Protein AF-A0A954Z1D8-F1 (afdb_monomer)

Radius of gyration: 26.34 Å; Cα contacts (8 Å, |Δi|>4): 150; chains: 1; bounding box: 83×70×35 Å

Foldseek 3Di:
DDDDDDDDDDDDDDPPPPPPPPPDPQQDDDPDPPDFFEAEEEPQAVQLDDPPPPPRDPNRDHNCVVVVLVVCLSSLGPKYKYANYAQPDDQVVVQVSCCVRRNDPPPDTGDWDDDRRMIMD

Structure (mmCIF, N/CA/C/O backbone):
data_AF-A0A954Z1D8-F1
#
_entry.id   AF-A0A954Z1D8-F1
#
loop_
_atom_site.group_PDB
_atom_site.id
_atom_site.type_symbol
_atom_site.label_atom_id
_atom_site.label_alt_id
_atom_site.label_comp_id
_atom_site.label_asym_id
_atom_site.label_entity_id
_atom_site.label_seq_id
_atom_site.pdbx_PDB_ins_code
_atom_site.Cartn_x
_atom_site.Cartn_y
_atom_site.Cartn_z
_atom_site.occupancy
_atom_site.B_iso_or_equiv
_atom_site.auth_seq_id
_atom_site.auth_comp_id
_atom_site.auth_asym_id
_atom_site.auth_atom_id
_atom_site.pdbx_PDB_model_num
ATOM 1 N N . MET A 1 1 ? -69.836 58.306 8.889 1.00 47.28 1 MET A N 1
ATOM 2 C CA . MET A 1 1 ? -70.139 57.013 8.236 1.00 47.28 1 MET A CA 1
ATOM 3 C C . MET A 1 1 ? -68.871 56.565 7.511 1.00 47.28 1 MET A C 1
ATOM 5 O O . MET A 1 1 ? -68.593 57.056 6.429 1.00 47.28 1 MET A O 1
ATOM 9 N N . ILE A 1 2 ? -68.015 55.778 8.173 1.00 42.88 2 ILE A N 1
ATOM 10 C CA . ILE A 1 2 ? -66.650 55.454 7.711 1.00 42.88 2 ILE A CA 1
ATOM 11 C C . ILE A 1 2 ? -66.606 53.955 7.395 1.00 42.88 2 ILE A C 1
ATOM 13 O O . ILE A 1 2 ? -66.733 53.132 8.300 1.00 42.88 2 ILE A O 1
ATOM 17 N N . ARG A 1 3 ? -66.470 53.602 6.110 1.00 42.22 3 ARG A N 1
ATOM 18 C CA . ARG A 1 3 ? -66.234 52.225 5.645 1.00 42.22 3 ARG A CA 1
ATOM 19 C C . ARG A 1 3 ? -64.768 51.865 5.900 1.00 42.22 3 ARG A C 1
ATOM 21 O O . ARG A 1 3 ? -63.885 52.507 5.343 1.00 42.22 3 ARG A O 1
ATOM 28 N N . LYS A 1 4 ? -64.508 50.834 6.707 1.00 41.81 4 LYS A N 1
ATOM 29 C CA . LYS A 1 4 ? -63.193 50.179 6.782 1.00 41.81 4 LYS A CA 1
ATOM 30 C C . LYS A 1 4 ? -63.156 49.052 5.741 1.00 41.81 4 LYS A C 1
ATOM 32 O O . LYS A 1 4 ? -64.006 48.168 5.782 1.00 41.81 4 LYS A O 1
ATOM 37 N N . MET A 1 5 ? -62.211 49.112 4.803 1.00 44.25 5 MET A N 1
ATOM 38 C CA . MET A 1 5 ? -61.885 48.015 3.878 1.00 44.25 5 MET A CA 1
ATOM 39 C C . MET A 1 5 ? -60.893 47.055 4.556 1.00 44.25 5 MET A C 1
ATOM 41 O O . MET A 1 5 ? -60.015 47.538 5.274 1.00 44.25 5 MET A O 1
ATOM 45 N N . PRO A 1 6 ? -60.979 45.731 4.344 1.00 52.56 6 PRO A N 1
ATOM 46 C CA . PRO A 1 6 ? -59.940 44.817 4.797 1.00 52.56 6 PRO A CA 1
ATOM 47 C C . PRO A 1 6 ? -58.745 44.864 3.835 1.00 52.56 6 PRO A C 1
ATOM 49 O O . PRO A 1 6 ? -58.901 44.762 2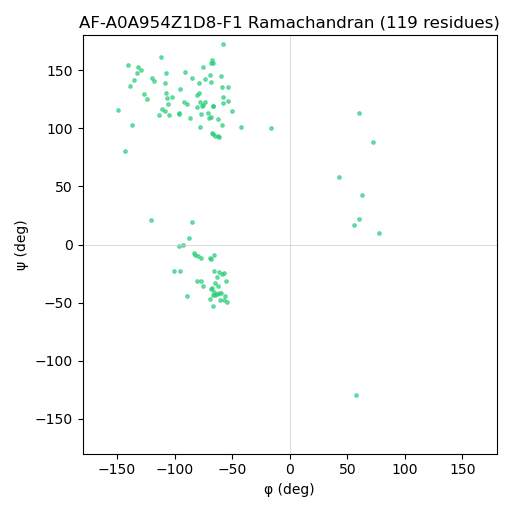.619 1.00 52.56 6 PRO A O 1
ATOM 52 N N . VAL A 1 7 ? -57.548 45.028 4.396 1.00 49.22 7 VAL A N 1
ATOM 53 C CA . VAL A 1 7 ? -56.275 44.871 3.685 1.00 49.22 7 VAL A CA 1
ATOM 54 C C . VAL A 1 7 ? -56.005 43.372 3.552 1.00 49.22 7 VAL A C 1
ATOM 56 O O . VAL A 1 7 ? -55.971 42.658 4.551 1.00 49.22 7 VAL A O 1
ATOM 59 N N . LEU A 1 8 ? -55.847 42.895 2.317 1.00 42.16 8 LEU A N 1
ATOM 60 C CA . LEU A 1 8 ? -55.426 41.529 2.014 1.00 42.16 8 LEU A CA 1
ATOM 61 C C . LEU A 1 8 ? -53.907 41.431 2.239 1.00 42.16 8 LEU A C 1
ATOM 63 O O . LEU A 1 8 ? -53.135 42.042 1.501 1.00 42.16 8 LEU A O 1
ATOM 67 N N . SER A 1 9 ? -53.469 40.681 3.250 1.00 47.72 9 SER A N 1
ATOM 68 C CA . SER A 1 9 ? -52.059 40.300 3.392 1.00 47.72 9 SER A CA 1
ATOM 69 C C . SER A 1 9 ? -51.759 39.121 2.470 1.00 47.72 9 SER A C 1
ATOM 71 O O . SER A 1 9 ? -52.313 38.040 2.646 1.00 47.72 9 SER A O 1
ATOM 73 N N . PHE A 1 10 ? -50.855 39.317 1.512 1.00 44.03 10 PHE A N 1
ATOM 74 C CA . PHE A 1 10 ? -50.216 38.224 0.784 1.00 44.03 10 PHE A CA 1
ATOM 75 C C . PHE A 1 10 ? -48.918 37.848 1.500 1.00 44.03 10 PHE A C 1
ATOM 77 O O . PHE A 1 10 ? -48.044 38.692 1.685 1.00 44.03 10 PHE A O 1
ATOM 84 N N . VAL A 1 11 ? -48.791 36.582 1.897 1.00 51.75 11 VAL A N 1
ATOM 85 C CA . VAL A 1 11 ? -47.515 35.990 2.314 1.00 51.75 11 VAL A CA 1
ATOM 86 C C . VAL A 1 11 ? -46.943 35.280 1.094 1.00 51.75 11 VAL A C 1
ATOM 88 O O . VAL A 1 11 ? -47.515 34.303 0.615 1.00 51.75 11 VAL A O 1
ATOM 91 N N . VAL A 1 12 ? -45.836 35.794 0.564 1.00 52.09 12 VAL A N 1
ATOM 92 C CA . VAL A 1 12 ? -45.064 35.127 -0.489 1.00 52.09 12 VAL A CA 1
ATOM 93 C C . VAL A 1 12 ? -44.077 34.191 0.202 1.00 52.09 12 VAL A C 1
ATOM 95 O O . VAL A 1 12 ? -43.123 34.651 0.824 1.00 52.09 12 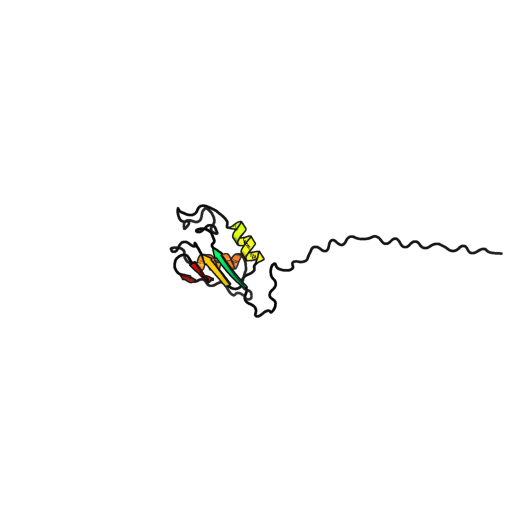VAL A O 1
ATOM 98 N N . PHE A 1 13 ? -44.303 32.881 0.110 1.00 46.72 13 PHE A N 1
ATOM 99 C CA . PHE A 1 13 ? -43.283 31.891 0.451 1.00 46.72 13 PHE A CA 1
ATOM 100 C C . PHE A 1 13 ? -42.298 31.809 -0.715 1.00 46.72 13 PHE A C 1
ATOM 102 O O . PHE A 1 13 ? -42.584 31.199 -1.744 1.00 46.72 13 PHE A O 1
ATOM 109 N N . ALA A 1 14 ? -41.139 32.448 -0.571 1.00 54.38 14 ALA A N 1
ATOM 110 C CA . ALA A 1 14 ? -40.003 32.145 -1.423 1.00 54.38 14 ALA A CA 1
ATOM 111 C C . ALA A 1 14 ? -39.493 30.749 -1.031 1.00 54.38 14 ALA A C 1
ATOM 113 O O . ALA A 1 14 ? -38.946 30.575 0.057 1.00 54.38 14 ALA A O 1
ATOM 114 N N . LEU A 1 15 ? -39.696 29.749 -1.896 1.00 47.25 15 LEU A N 1
ATOM 115 C CA . LEU A 1 15 ? -38.957 28.491 -1.805 1.00 47.25 15 LEU A CA 1
ATOM 116 C C . LEU A 1 15 ? -37.497 28.804 -2.145 1.00 47.25 15 LEU A C 1
ATOM 118 O O . LEU A 1 15 ? -37.115 28.855 -3.313 1.00 47.25 15 LEU A O 1
ATOM 122 N N . ALA A 1 16 ? -36.676 29.024 -1.123 1.00 57.31 16 ALA A N 1
ATOM 123 C CA . ALA A 1 16 ? -35.255 28.783 -1.267 1.00 57.31 16 ALA A CA 1
ATOM 124 C C . ALA A 1 16 ? -35.094 27.265 -1.399 1.00 57.31 16 ALA A C 1
ATOM 126 O O . ALA A 1 16 ? -35.331 26.524 -0.447 1.00 57.31 16 ALA A O 1
ATOM 127 N N . ALA A 1 17 ? -34.740 26.790 -2.591 1.00 54.22 17 ALA A N 1
ATOM 128 C CA . ALA A 1 17 ? -34.175 25.459 -2.721 1.00 54.22 17 ALA A CA 1
ATOM 129 C C . ALA A 1 17 ? -32.833 25.480 -1.978 1.00 54.22 17 ALA A C 1
ATOM 131 O O . ALA A 1 17 ? -31.814 25.894 -2.530 1.00 54.22 17 ALA A O 1
ATOM 132 N N . GLN A 1 18 ? -32.840 25.093 -0.703 1.00 52.19 18 GLN A N 1
ATOM 133 C CA . GLN A 1 18 ? -31.631 24.624 -0.047 1.00 52.19 18 GLN A CA 1
ATOM 134 C C . GLN A 1 18 ? -31.275 23.318 -0.743 1.00 52.19 18 GLN A C 1
ATOM 136 O O . GLN A 1 18 ? -31.825 22.259 -0.459 1.00 52.19 18 GLN A O 1
ATOM 141 N N . ALA A 1 19 ? -30.396 23.421 -1.738 1.00 51.44 19 ALA A N 1
ATOM 142 C CA . ALA A 1 19 ? -29.540 22.307 -2.070 1.00 51.44 19 ALA A CA 1
ATOM 143 C C . ALA A 1 19 ? -28.711 22.062 -0.809 1.00 51.44 19 ALA A C 1
ATOM 145 O O . ALA A 1 19 ? -27.704 22.735 -0.585 1.00 51.44 19 ALA A O 1
ATOM 146 N N . ASP A 1 20 ? -29.187 21.168 0.055 1.00 50.16 20 ASP A N 1
ATOM 147 C CA . ASP A 1 20 ? -28.332 20.571 1.060 1.00 50.16 20 ASP A CA 1
ATOM 148 C C . ASP A 1 20 ? -27.218 19.893 0.266 1.00 50.16 20 ASP A C 1
ATOM 150 O O . ASP A 1 20 ? -27.415 18.864 -0.383 1.00 50.16 20 ASP A O 1
ATOM 154 N N . ALA A 1 21 ? -26.048 20.536 0.232 1.00 55.66 21 ALA A N 1
ATOM 155 C CA . ALA A 1 21 ? -24.823 19.840 -0.086 1.00 55.66 21 ALA A CA 1
ATOM 156 C C . ALA A 1 21 ? -24.830 18.624 0.833 1.00 55.66 21 ALA A C 1
ATOM 158 O O . ALA A 1 21 ? -24.873 18.786 2.051 1.00 55.66 21 ALA A O 1
ATOM 159 N N . GLN A 1 22 ? -24.909 17.432 0.248 1.00 50.62 22 GLN A N 1
ATOM 160 C CA . GLN A 1 22 ? -24.983 16.189 0.991 1.00 50.62 22 GLN A CA 1
ATOM 161 C C . GLN A 1 22 ? -23.685 16.092 1.792 1.00 50.62 22 GLN A C 1
ATOM 163 O O . GLN A 1 22 ? -22.637 15.725 1.264 1.00 50.62 22 GLN A O 1
ATOM 168 N N . SER A 1 23 ? -23.726 16.571 3.035 1.00 51.88 23 SER A N 1
ATOM 169 C CA . SER A 1 23 ? -22.594 16.571 3.945 1.00 51.88 23 SER A CA 1
ATOM 170 C C . SER A 1 23 ? -22.167 15.122 4.087 1.00 51.88 23 SER A C 1
ATOM 172 O O . SER A 1 23 ? -23.005 14.282 4.412 1.00 51.88 23 SER A O 1
ATOM 174 N N . GLY A 1 24 ? -20.905 14.855 3.749 1.00 56.38 24 GLY A N 1
ATOM 175 C CA . GLY A 1 24 ? -20.352 13.528 3.517 1.00 56.38 24 GLY A CA 1
ATOM 176 C C . GLY A 1 24 ? -20.799 12.487 4.532 1.00 56.38 24 GLY A C 1
ATOM 177 O O . GLY A 1 24 ? -20.241 12.402 5.619 1.00 56.38 24 GLY A O 1
ATOM 178 N N . VAL A 1 25 ? -21.763 11.665 4.125 1.00 48.75 25 VAL A N 1
ATOM 179 C CA . VAL A 1 25 ? -21.925 10.322 4.672 1.00 48.75 25 VAL A CA 1
ATOM 180 C C . VAL A 1 25 ? -20.737 9.541 4.103 1.00 48.75 25 VAL A C 1
ATOM 182 O O . VAL A 1 25 ? -20.650 9.424 2.874 1.00 48.75 25 VAL A O 1
ATOM 185 N N . PRO A 1 26 ? -19.768 9.092 4.920 1.00 60.59 26 PRO A N 1
ATOM 186 C CA . PRO A 1 26 ? -18.668 8.275 4.432 1.00 60.59 26 PRO A CA 1
ATOM 187 C C . PRO A 1 26 ? -19.234 7.066 3.680 1.00 60.59 26 PRO A C 1
ATOM 189 O O . PRO A 1 26 ? -20.202 6.442 4.119 1.00 60.59 26 PRO A O 1
ATOM 192 N N . PHE A 1 27 ? -18.658 6.747 2.523 1.00 66.75 27 PHE A N 1
ATOM 193 C CA . PHE A 1 27 ? -19.020 5.548 1.777 1.00 66.75 27 PHE A CA 1
ATOM 194 C C . PHE A 1 27 ? -18.685 4.334 2.660 1.00 66.75 27 PHE A C 1
ATOM 196 O O . PHE A 1 27 ? -17.518 4.044 2.891 1.00 66.75 27 PHE A O 1
ATOM 203 N N . ILE A 1 28 ? -19.725 3.669 3.180 1.00 77.12 28 ILE A N 1
ATOM 204 C CA . ILE A 1 28 ? -19.664 2.594 4.189 1.00 77.12 28 ILE A CA 1
ATOM 205 C C . ILE A 1 28 ? -19.313 3.125 5.593 1.00 77.12 28 ILE A C 1
ATOM 207 O O . ILE A 1 28 ? -18.158 3.149 6.023 1.00 77.12 28 ILE A O 1
ATOM 211 N N . GLU A 1 29 ? -20.349 3.518 6.339 1.00 81.81 29 GLU A N 1
ATOM 212 C CA . GLU A 1 29 ? -20.234 3.832 7.765 1.00 81.81 29 GLU A CA 1
ATOM 213 C C . GLU A 1 29 ? -20.078 2.558 8.605 1.00 81.81 29 GLU A C 1
ATOM 215 O O . GLU A 1 29 ? -20.708 1.530 8.342 1.00 81.81 29 GLU A O 1
ATOM 220 N N . LYS A 1 30 ? -19.253 2.641 9.653 1.00 87.38 30 LYS A N 1
ATOM 221 C CA . LYS A 1 30 ? -19.189 1.606 10.690 1.00 87.38 30 LYS A CA 1
ATOM 222 C C . LYS A 1 30 ? -20.492 1.611 11.497 1.00 87.38 30 LYS A C 1
ATOM 224 O O . LYS A 1 30 ? -20.995 2.685 11.824 1.00 87.38 30 LYS A O 1
ATOM 229 N N . GLN A 1 31 ? -21.016 0.437 11.861 1.00 88.12 31 GLN A N 1
ATOM 230 C CA . GLN A 1 31 ? -22.213 0.358 12.710 1.00 88.12 31 GLN A CA 1
ATOM 231 C C . GLN A 1 31 ? -21.877 0.690 14.169 1.00 88.12 31 GLN A C 1
ATOM 233 O O . GLN A 1 31 ? -22.671 1.326 14.862 1.00 88.12 31 GLN A O 1
ATOM 238 N N . ALA A 1 32 ? -20.687 0.295 14.621 1.00 89.50 32 ALA A N 1
ATOM 239 C CA . ALA A 1 32 ? -20.119 0.634 15.915 1.00 89.50 32 ALA A CA 1
ATOM 240 C C . ALA A 1 32 ? -18.664 1.126 15.776 1.00 89.50 32 ALA A C 1
ATOM 242 O O . ALA A 1 32 ? -17.944 0.687 14.880 1.00 89.50 32 ALA A O 1
ATOM 243 N N . PRO A 1 33 ? -18.167 1.979 16.694 1.00 87.50 33 PRO A N 1
ATOM 244 C CA . PRO A 1 33 ? -16.769 2.427 16.674 1.00 87.50 33 PRO A CA 1
ATOM 245 C C . PRO A 1 33 ? -15.741 1.289 16.764 1.00 87.50 33 PRO A C 1
ATOM 247 O O . PRO A 1 33 ? -14.614 1.445 16.308 1.00 87.50 33 PRO A O 1
ATOM 250 N N . SER A 1 34 ? -16.132 0.156 17.351 1.00 91.38 34 SER A N 1
ATOM 251 C CA . SER A 1 34 ? -15.314 -1.053 17.477 1.00 91.38 34 SER A CA 1
ATOM 252 C C . SER A 1 34 ? -15.259 -1.907 16.210 1.00 91.38 34 SER A C 1
ATOM 254 O O . SER A 1 34 ? -14.501 -2.873 16.177 1.00 91.38 34 SER A O 1
ATOM 256 N N . ASP A 1 35 ? -16.080 -1.608 15.202 1.00 93.56 35 ASP A N 1
ATOM 257 C CA . ASP A 1 35 ? -16.071 -2.370 13.960 1.00 93.56 35 ASP A CA 1
ATOM 258 C C . ASP A 1 35 ? -14.773 -2.118 13.193 1.00 93.56 35 ASP A C 1
ATOM 260 O O . ASP A 1 35 ? -14.221 -1.012 13.187 1.00 93.56 35 ASP A O 1
ATOM 264 N N . VAL A 1 36 ? -14.307 -3.155 12.507 1.00 93.12 36 VAL A N 1
ATOM 265 C CA . VAL A 1 36 ? -13.094 -3.119 11.690 1.00 93.12 36 VAL A CA 1
ATOM 266 C C . VAL A 1 36 ? -13.491 -3.140 10.220 1.00 93.12 36 VAL A C 1
ATOM 268 O O . VAL A 1 36 ? -14.277 -3.986 9.790 1.00 93.12 36 VAL A O 1
ATOM 271 N N . ARG A 1 37 ? -12.928 -2.224 9.434 1.00 94.25 37 ARG A N 1
ATOM 272 C CA . ARG A 1 37 ? -12.998 -2.218 7.975 1.00 94.25 37 ARG A CA 1
ATOM 273 C C . ARG A 1 37 ? -11.743 -2.869 7.419 1.00 94.25 37 ARG A C 1
ATOM 275 O O . ARG A 1 37 ? -10.649 -2.327 7.547 1.00 94.25 37 ARG A O 1
ATOM 282 N N . LEU A 1 38 ? -11.934 -4.017 6.787 1.00 95.88 38 LEU A N 1
ATOM 283 C CA . LEU A 1 38 ? -10.893 -4.722 6.055 1.00 95.88 38 LEU A CA 1
ATOM 284 C C . LEU A 1 38 ? -11.089 -4.478 4.560 1.00 95.88 38 LEU A C 1
ATOM 286 O O . LEU A 1 38 ? -12.178 -4.711 4.030 1.00 95.88 38 LEU A O 1
ATOM 290 N N . LEU A 1 39 ? -10.036 -4.017 3.893 1.00 97.31 39 LEU A N 1
ATOM 291 C CA . LEU A 1 39 ? -9.963 -3.942 2.439 1.00 97.31 39 LEU A CA 1
ATOM 292 C C . LEU A 1 39 ? -9.044 -5.054 1.938 1.00 97.31 39 LEU A C 1
ATOM 294 O O . LEU A 1 39 ? -7.876 -5.079 2.297 1.00 97.31 39 LEU A O 1
ATOM 298 N N . ASP A 1 40 ? -9.565 -5.937 1.095 1.00 98.25 40 ASP A N 1
ATOM 299 C CA . ASP A 1 40 ? -8.788 -6.949 0.379 1.00 98.25 40 ASP A CA 1
ATOM 300 C C . ASP A 1 40 ? -8.786 -6.597 -1.111 1.00 98.25 40 ASP A C 1
ATOM 302 O O . ASP A 1 40 ? -9.857 -6.487 -1.719 1.00 98.25 40 ASP A O 1
ATOM 306 N N . PHE A 1 41 ? -7.615 -6.302 -1.677 1.00 98.31 41 PHE A N 1
ATOM 307 C CA . PHE A 1 41 ? -7.527 -5.667 -2.987 1.00 98.31 41 PHE A CA 1
ATOM 308 C C . PHE A 1 41 ? -6.271 -6.057 -3.770 1.00 98.31 41 PHE A C 1
ATOM 310 O O . PHE A 1 41 ? -5.151 -5.676 -3.432 1.00 98.31 41 PHE A O 1
ATOM 317 N N . ASN A 1 42 ? -6.476 -6.725 -4.902 1.00 98.06 42 ASN A N 1
ATOM 318 C CA . ASN A 1 42 ? -5.419 -6.956 -5.875 1.00 98.06 42 ASN A CA 1
ATOM 319 C C . ASN A 1 42 ? -5.162 -5.659 -6.644 1.00 98.06 42 ASN A C 1
ATOM 321 O O . ASN A 1 42 ? -6.065 -5.123 -7.298 1.00 98.06 42 ASN A O 1
ATOM 325 N N . VAL A 1 43 ? -3.933 -5.150 -6.560 1.00 97.00 43 VAL A N 1
ATOM 326 C CA . VAL A 1 43 ? -3.623 -3.830 -7.101 1.00 97.00 43 VAL A CA 1
ATOM 327 C C . VAL A 1 43 ? -3.337 -3.826 -8.591 1.00 97.00 43 VAL A C 1
ATOM 329 O O . VAL A 1 43 ? -3.246 -2.735 -9.142 1.00 97.00 43 VAL A O 1
ATOM 332 N N . ASN A 1 44 ? -3.238 -4.981 -9.254 1.00 96.44 44 ASN A N 1
ATOM 333 C CA . ASN A 1 44 ? -2.587 -5.143 -10.555 1.00 96.44 44 ASN A CA 1
ATOM 334 C C . ASN A 1 44 ? -1.101 -4.743 -10.476 1.00 96.44 44 ASN A C 1
ATOM 336 O O . ASN A 1 44 ? -0.799 -3.574 -10.241 1.00 96.44 44 ASN A O 1
ATOM 340 N N . TRP A 1 45 ? -0.210 -5.721 -10.639 1.00 96.56 45 TRP A N 1
ATOM 341 C CA . TRP A 1 45 ? 1.243 -5.693 -10.411 1.00 96.56 45 TRP A CA 1
ATOM 342 C C . TRP A 1 45 ? 1.885 -4.301 -10.290 1.00 96.56 45 TRP A C 1
ATOM 344 O O . TRP A 1 45 ? 2.153 -3.635 -11.291 1.00 96.56 45 TRP A O 1
ATOM 354 N N . ASP A 1 46 ? 2.146 -3.865 -9.049 1.00 96.00 46 ASP A N 1
ATOM 355 C CA . ASP A 1 46 ? 2.799 -2.588 -8.700 1.00 96.00 46 ASP A CA 1
ATOM 356 C C . ASP A 1 46 ? 2.129 -1.311 -9.276 1.00 96.00 46 ASP A C 1
ATOM 358 O O . ASP A 1 46 ? 2.711 -0.220 -9.274 1.00 96.00 46 ASP A O 1
ATOM 362 N N . SER A 1 47 ? 0.877 -1.378 -9.740 1.00 97.56 47 SER A N 1
ATOM 363 C CA . SER A 1 47 ? 0.243 -0.250 -10.441 1.00 97.56 47 SER A CA 1
ATOM 364 C C . SER A 1 47 ? -0.065 0.960 -9.549 1.00 97.56 47 SER A C 1
ATOM 366 O O . SER A 1 47 ? -0.348 2.047 -10.050 1.00 97.56 47 SER A O 1
ATOM 368 N N . ILE A 1 48 ? 0.030 0.818 -8.225 1.00 97.50 48 ILE A N 1
ATOM 369 C CA . ILE A 1 48 ? -0.199 1.901 -7.247 1.00 97.50 48 ILE A CA 1
ATOM 370 C C . ILE A 1 48 ? 1.019 2.813 -7.047 1.00 97.50 48 ILE A C 1
ATOM 372 O O . ILE A 1 48 ? 0.928 3.869 -6.406 1.00 97.50 48 ILE A O 1
ATOM 376 N N . PHE A 1 49 ? 2.162 2.432 -7.612 1.00 96.81 49 PHE A N 1
ATOM 377 C CA . PHE A 1 49 ? 3.383 3.226 -7.615 1.00 96.81 49 PHE A CA 1
ATOM 378 C C . PHE A 1 49 ? 3.449 4.116 -8.865 1.00 96.81 49 PHE A C 1
ATOM 380 O O . PHE A 1 49 ? 2.878 3.765 -9.905 1.00 96.81 49 PHE A O 1
ATOM 387 N N . PRO A 1 50 ? 4.075 5.304 -8.776 1.00 95.38 50 PRO A N 1
ATOM 388 C CA . PRO A 1 50 ? 4.190 6.208 -9.916 1.00 95.38 50 PRO A CA 1
ATOM 389 C C . PRO A 1 50 ? 5.098 5.611 -11.002 1.00 95.38 50 PRO A C 1
ATOM 391 O O . PRO A 1 50 ? 5.900 4.722 -10.733 1.00 95.38 50 PRO A O 1
ATOM 394 N N . ASP A 1 51 ? 4.971 6.084 -12.244 1.00 95.62 51 ASP A N 1
ATOM 395 C CA . ASP A 1 51 ? 5.705 5.516 -13.389 1.00 95.62 51 ASP A CA 1
ATOM 396 C C . ASP A 1 51 ? 7.227 5.658 -13.289 1.00 95.62 51 ASP A C 1
ATOM 398 O O . ASP A 1 51 ? 7.956 4.828 -13.828 1.00 95.62 51 ASP A O 1
ATOM 402 N N . ASP A 1 52 ? 7.703 6.681 -12.584 1.00 94.25 52 ASP A N 1
ATOM 403 C CA . ASP A 1 52 ? 9.118 6.960 -12.352 1.00 94.25 52 ASP A CA 1
ATOM 404 C C . ASP A 1 52 ? 9.698 6.241 -11.122 1.00 94.25 52 ASP A C 1
ATOM 406 O O . ASP A 1 52 ? 10.862 6.459 -10.781 1.00 94.25 52 ASP A O 1
ATOM 410 N N . ASP A 1 53 ? 8.927 5.363 -10.470 1.00 94.69 53 ASP A N 1
ATOM 411 C CA . ASP A 1 53 ? 9.425 4.555 -9.359 1.00 94.69 53 ASP A CA 1
ATOM 412 C C . ASP A 1 53 ? 10.495 3.555 -9.855 1.00 94.69 53 ASP A C 1
ATOM 414 O O . ASP A 1 53 ? 10.199 2.684 -10.682 1.00 94.69 53 ASP A O 1
ATOM 418 N N . PRO A 1 54 ? 11.743 3.632 -9.348 1.00 92.75 54 PRO A N 1
ATOM 419 C CA . PRO A 1 54 ? 12.838 2.775 -9.798 1.00 92.75 54 PRO A CA 1
ATOM 420 C C . PRO A 1 54 ? 12.674 1.297 -9.413 1.00 92.75 54 PRO A C 1
ATOM 422 O O . PRO A 1 54 ? 13.421 0.461 -9.919 1.00 92.75 54 PRO A O 1
ATOM 425 N N . GLN A 1 55 ? 11.741 0.964 -8.515 1.00 92.81 55 GLN A N 1
ATOM 426 C CA . GLN A 1 55 ? 11.423 -0.411 -8.113 1.00 92.81 55 GLN A CA 1
ATOM 427 C C . GLN A 1 55 ? 10.285 -1.025 -8.942 1.00 92.81 55 GLN A C 1
ATOM 429 O O . GLN A 1 55 ? 9.936 -2.187 -8.720 1.00 92.81 55 GLN A O 1
ATOM 434 N N . ASN A 1 56 ? 9.718 -0.284 -9.904 1.00 91.50 56 ASN A N 1
ATOM 435 C CA . ASN A 1 56 ? 8.723 -0.828 -10.822 1.00 91.50 56 ASN A CA 1
ATOM 436 C C . ASN A 1 56 ? 9.291 -2.023 -11.598 1.00 91.50 56 ASN A C 1
ATOM 438 O O . ASN A 1 56 ? 10.330 -1.940 -12.256 1.00 91.50 56 ASN A O 1
ATOM 442 N N . HIS A 1 57 ? 8.570 -3.140 -11.547 1.00 91.38 57 HIS A N 1
ATOM 443 C CA . HIS A 1 57 ? 8.924 -4.344 -12.289 1.00 91.38 57 HIS A CA 1
ATOM 444 C C . HIS A 1 57 ? 8.587 -4.204 -13.784 1.00 91.38 57 HIS A C 1
ATOM 446 O O . HIS A 1 57 ? 7.621 -3.541 -14.156 1.00 91.38 57 HIS A O 1
ATOM 452 N N . SER A 1 58 ? 9.305 -4.920 -14.655 1.00 91.19 58 SER A N 1
ATOM 453 C CA . SER A 1 58 ? 9.068 -4.925 -16.113 1.00 91.19 58 SER A CA 1
ATOM 454 C C . SER A 1 58 ? 7.730 -5.539 -16.551 1.00 91.19 58 SER A C 1
ATOM 456 O O . SER A 1 58 ? 7.377 -5.443 -17.722 1.00 91.19 58 SER A O 1
ATOM 458 N N . PHE A 1 59 ? 7.002 -6.173 -15.628 1.00 87.62 59 PHE A N 1
ATOM 459 C CA . PHE A 1 59 ? 5.670 -6.754 -15.853 1.00 87.62 59 PHE A CA 1
ATOM 460 C C . PHE A 1 59 ? 4.529 -5.818 -15.430 1.00 87.62 59 PHE A C 1
ATOM 462 O O . PHE A 1 59 ? 3.366 -6.183 -15.554 1.00 87.62 59 PHE A O 1
ATOM 469 N N . ARG A 1 60 ? 4.842 -4.627 -14.904 1.00 93.75 60 ARG A N 1
ATOM 470 C CA . ARG A 1 60 ? 3.841 -3.612 -14.573 1.00 93.75 60 ARG A CA 1
ATOM 471 C C . ARG A 1 60 ? 3.307 -2.982 -15.858 1.00 93.75 60 ARG A C 1
ATOM 473 O O . ARG A 1 60 ? 4.067 -2.369 -16.605 1.00 93.75 60 ARG A O 1
ATOM 480 N N . ASP A 1 61 ? 1.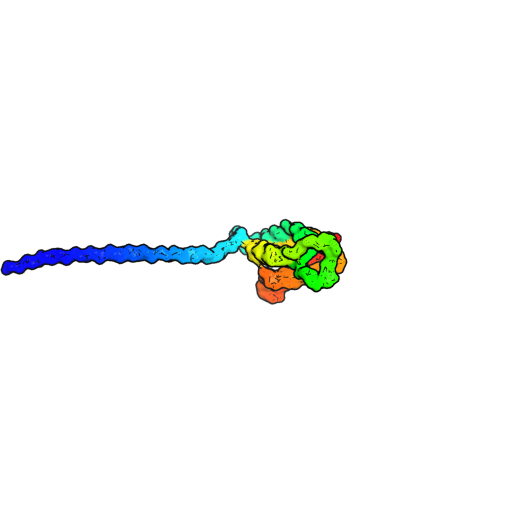994 -3.050 -16.050 1.00 91.50 61 ASP A N 1
ATOM 481 C CA . ASP A 1 61 ? 1.341 -2.564 -17.273 1.00 91.50 61 ASP A CA 1
ATOM 482 C C . ASP A 1 61 ? 0.691 -1.177 -17.132 1.00 91.50 61 ASP A C 1
ATOM 484 O O . ASP A 1 61 ? 0.465 -0.489 -18.130 1.00 91.50 61 ASP A O 1
ATOM 488 N N . TYR A 1 62 ? 0.359 -0.748 -15.908 1.00 93.75 62 TYR A N 1
ATOM 489 C CA . TYR A 1 62 ? -0.484 0.431 -15.682 1.00 93.75 62 TYR A CA 1
ATOM 490 C C . TYR A 1 62 ? -0.026 1.281 -14.498 1.00 93.75 62 TYR A C 1
ATOM 492 O O . TYR A 1 62 ? 0.533 0.774 -13.532 1.00 93.75 62 TYR A O 1
ATOM 500 N N . ASN A 1 63 ? -0.373 2.568 -14.544 1.00 96.75 63 ASN A N 1
ATOM 501 C CA . ASN A 1 63 ? -0.375 3.465 -13.393 1.00 96.75 63 ASN A CA 1
ATOM 502 C C . ASN A 1 63 ? -1.819 3.697 -12.948 1.00 96.75 63 ASN A C 1
ATOM 504 O O . ASN A 1 63 ? -2.594 4.326 -13.667 1.00 96.75 63 ASN A O 1
ATOM 508 N N . LYS A 1 64 ? -2.176 3.175 -11.777 1.00 97.50 64 LYS A N 1
ATOM 509 C CA . LYS A 1 64 ? -3.496 3.309 -11.146 1.00 97.50 64 LYS A CA 1
ATOM 510 C C . LYS A 1 64 ? -3.421 3.979 -9.778 1.00 97.50 64 LYS A C 1
ATOM 512 O O . LYS A 1 64 ? -4.315 3.819 -8.943 1.00 97.50 64 LYS A O 1
ATOM 517 N N . ARG A 1 65 ? -2.342 4.722 -9.513 1.00 97.25 65 ARG A N 1
ATOM 518 C CA . ARG A 1 65 ? -2.112 5.368 -8.216 1.00 97.25 65 ARG A CA 1
ATOM 519 C C . ARG A 1 65 ? -3.273 6.279 -7.819 1.00 97.25 65 ARG A C 1
ATOM 521 O O . ARG A 1 65 ? -3.718 6.234 -6.677 1.00 97.25 65 ARG A O 1
ATOM 528 N N . ALA A 1 66 ? -3.785 7.084 -8.749 1.00 97.31 66 ALA A N 1
ATOM 529 C CA . ALA A 1 66 ? -4.881 8.011 -8.470 1.00 97.31 66 ALA A CA 1
ATOM 530 C C . ALA A 1 66 ? -6.187 7.277 -8.118 1.00 97.31 66 ALA A C 1
ATOM 532 O O . ALA A 1 66 ? -6.906 7.671 -7.197 1.00 97.31 66 ALA A O 1
ATOM 533 N N . GLU A 1 67 ? -6.488 6.189 -8.822 1.00 97.69 67 GLU A N 1
ATOM 534 C CA . GLU A 1 67 ? -7.647 5.339 -8.579 1.00 97.69 67 GLU A CA 1
ATOM 535 C C . GLU A 1 67 ? -7.544 4.628 -7.234 1.00 97.69 67 GLU A C 1
ATOM 537 O O . GLU A 1 67 ? -8.523 4.611 -6.488 1.00 97.69 67 GLU A O 1
ATOM 542 N N . PHE A 1 68 ? -6.367 4.093 -6.907 1.00 97.81 68 PHE A N 1
ATOM 543 C CA . PHE A 1 68 ? -6.103 3.461 -5.619 1.00 97.81 68 PHE A CA 1
ATOM 544 C C . PHE A 1 68 ? -6.289 4.440 -4.461 1.00 97.81 68 PHE A C 1
ATOM 546 O O . PHE A 1 68 ? -7.034 4.134 -3.534 1.00 97.81 68 PHE A O 1
ATOM 553 N N . ILE A 1 69 ? -5.718 5.648 -4.557 1.00 97.38 69 ILE A N 1
ATOM 554 C CA . ILE A 1 69 ? -5.925 6.717 -3.566 1.00 97.38 69 ILE A CA 1
ATOM 555 C C . ILE A 1 69 ? -7.422 6.987 -3.394 1.00 97.38 69 ILE A C 1
ATOM 557 O O . ILE A 1 69 ? -7.927 6.971 -2.277 1.00 97.38 69 ILE A O 1
ATOM 561 N N . ARG A 1 70 ? -8.161 7.161 -4.498 1.00 96.19 70 ARG A N 1
ATOM 562 C CA . ARG A 1 70 ? -9.605 7.423 -4.442 1.00 96.19 70 ARG A CA 1
ATOM 563 C C . ARG A 1 70 ? -10.375 6.298 -3.745 1.00 96.19 70 ARG A C 1
ATOM 565 O O . ARG A 1 70 ? -11.280 6.592 -2.970 1.00 96.19 70 ARG A O 1
ATOM 572 N N . ILE A 1 71 ? -10.039 5.037 -4.023 1.00 95.44 71 ILE A N 1
ATOM 573 C CA . ILE A 1 71 ? -10.684 3.870 -3.403 1.00 95.44 71 ILE A CA 1
ATOM 574 C C . ILE A 1 71 ? -10.361 3.819 -1.908 1.00 95.44 71 ILE A C 1
ATOM 576 O O . ILE A 1 71 ? -11.280 3.780 -1.096 1.00 95.44 71 ILE A O 1
ATOM 580 N N . VAL A 1 72 ? -9.083 3.869 -1.532 1.00 96.12 72 VAL A N 1
ATOM 581 C CA . VAL A 1 72 ? -8.657 3.752 -0.129 1.00 96.12 72 VAL A CA 1
ATOM 582 C C . VAL A 1 72 ? -9.191 4.913 0.710 1.00 96.12 72 VAL A C 1
ATOM 584 O O . VAL A 1 72 ? -9.724 4.672 1.790 1.00 96.12 72 VAL A O 1
ATOM 587 N N . THR A 1 73 ? -9.153 6.152 0.205 1.00 94.44 73 THR A N 1
ATOM 588 C CA . THR A 1 73 ? -9.755 7.306 0.893 1.00 94.44 73 THR A CA 1
ATOM 589 C C . THR A 1 73 ? -11.263 7.133 1.079 1.00 94.44 73 THR A C 1
ATOM 591 O O . THR A 1 73 ? -11.780 7.451 2.147 1.00 94.44 73 THR A O 1
ATOM 594 N N . ALA A 1 74 ? -11.981 6.624 0.070 1.00 92.12 74 ALA A N 1
ATOM 595 C CA . ALA A 1 74 ? -13.427 6.424 0.170 1.00 92.12 74 ALA A CA 1
ATOM 596 C C . ALA A 1 74 ? -13.798 5.313 1.163 1.00 92.12 74 ALA A C 1
ATOM 598 O O . ALA A 1 74 ? -14.777 5.453 1.889 1.00 92.12 74 ALA A O 1
ATOM 599 N N . MET A 1 75 ? -13.015 4.233 1.198 1.00 92.56 75 MET A N 1
ATOM 600 C CA . MET A 1 75 ? -13.243 3.090 2.085 1.00 92.56 75 MET A CA 1
ATOM 601 C C . MET A 1 75 ? -12.802 3.367 3.529 1.00 92.56 75 MET A C 1
ATOM 603 O O . MET A 1 75 ? -13.396 2.823 4.460 1.00 92.56 75 MET A O 1
ATOM 607 N N . ALA A 1 76 ? -11.763 4.192 3.707 1.00 93.06 76 ALA A N 1
ATOM 608 C CA . ALA A 1 76 ? -11.092 4.476 4.977 1.00 93.06 76 ALA A CA 1
ATOM 609 C C . ALA A 1 76 ? -10.866 3.205 5.833 1.00 93.06 76 ALA A C 1
ATOM 611 O O . ALA A 1 76 ? -11.399 3.108 6.944 1.00 93.06 76 ALA A O 1
ATOM 612 N N . PRO A 1 77 ? -10.149 2.196 5.299 1.00 94.88 77 PRO A N 1
ATOM 613 C CA . PRO A 1 77 ? -9.960 0.916 5.974 1.00 94.88 77 PRO A CA 1
ATOM 614 C C . PRO A 1 77 ? -9.124 1.057 7.250 1.00 94.88 77 PRO A C 1
ATOM 616 O O . PRO A 1 77 ? -8.322 1.977 7.376 1.00 94.88 77 PRO A O 1
ATOM 619 N N . ASP A 1 78 ? -9.301 0.110 8.170 1.00 94.56 78 ASP A N 1
ATOM 620 C CA . ASP A 1 78 ? -8.436 -0.063 9.344 1.00 94.56 78 ASP A CA 1
ATOM 621 C C . ASP A 1 78 ? -7.343 -1.116 9.090 1.00 94.56 78 ASP A C 1
ATOM 623 O O . ASP A 1 78 ? -6.330 -1.123 9.776 1.00 94.56 78 ASP A O 1
ATOM 627 N N . ILE A 1 79 ? -7.575 -2.022 8.130 1.00 96.81 79 ILE A N 1
ATOM 628 C CA . ILE A 1 79 ? -6.639 -3.060 7.681 1.00 96.81 79 ILE A CA 1
ATOM 629 C C . ILE A 1 79 ? -6.720 -3.151 6.156 1.00 96.81 79 ILE A C 1
ATOM 631 O O . ILE A 1 79 ? -7.822 -3.175 5.592 1.00 96.81 79 ILE A O 1
ATOM 635 N N . VAL A 1 80 ? -5.573 -3.251 5.491 1.00 98.12 80 VAL A N 1
ATOM 636 C CA . VAL A 1 80 ? -5.459 -3.431 4.044 1.00 98.12 80 VAL A CA 1
ATOM 637 C C . VAL A 1 80 ? -4.644 -4.684 3.729 1.00 98.12 80 VAL A C 1
ATOM 639 O O . VAL A 1 80 ? -3.497 -4.818 4.138 1.00 98.12 80 VAL A O 1
ATOM 642 N N . CYS A 1 81 ? -5.219 -5.580 2.937 1.00 98.50 81 CYS A N 1
ATOM 643 C CA . CYS A 1 81 ? -4.552 -6.725 2.335 1.00 98.50 81 CYS A CA 1
ATOM 644 C C . CYS A 1 81 ? -4.404 -6.459 0.833 1.00 98.50 81 CYS A C 1
ATOM 646 O O . CYS A 1 81 ? -5.402 -6.345 0.123 1.00 98.50 81 CYS A O 1
ATOM 648 N N . LEU A 1 82 ? -3.171 -6.329 0.350 1.00 98.56 82 LEU A N 1
ATOM 649 C CA . LEU A 1 82 ? -2.859 -6.097 -1.058 1.00 98.56 82 LEU A CA 1
ATOM 650 C C . LEU A 1 82 ? -2.237 -7.340 -1.685 1.00 98.56 82 LEU A C 1
ATOM 652 O O . LEU A 1 82 ? -1.369 -7.954 -1.069 1.00 98.56 82 LEU A O 1
ATOM 656 N N . GLN A 1 83 ? -2.634 -7.659 -2.917 1.00 98.31 83 GLN A N 1
ATOM 657 C CA . GLN A 1 83 ? -1.960 -8.641 -3.778 1.00 98.31 83 GLN A CA 1
ATOM 658 C C . GLN A 1 83 ? -1.303 -7.962 -4.974 1.00 98.31 83 GLN A C 1
ATOM 660 O O . GLN A 1 83 ? -1.707 -6.862 -5.353 1.00 98.31 83 GLN A O 1
ATOM 665 N N . GLU A 1 84 ? -0.363 -8.668 -5.603 1.00 97.06 84 GLU A N 1
ATOM 666 C CA . GLU A 1 84 ? 0.427 -8.201 -6.746 1.00 97.06 84 GLU A CA 1
ATOM 667 C C . GLU A 1 84 ? 1.304 -6.989 -6.407 1.00 97.06 84 GLU A C 1
ATOM 669 O O . GLU A 1 84 ? 1.421 -6.024 -7.166 1.00 97.06 84 GLU A O 1
ATOM 674 N N . ILE A 1 85 ? 1.936 -7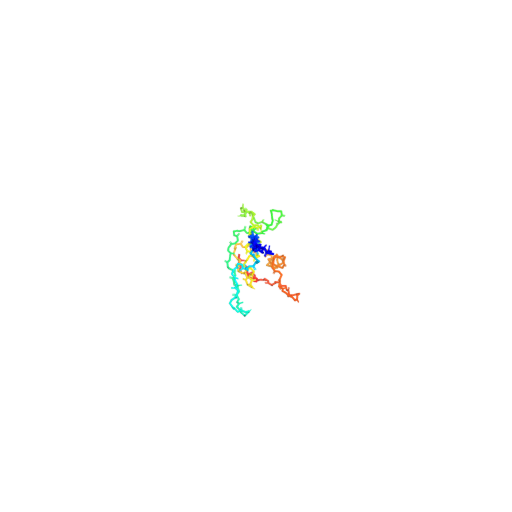.051 -5.238 1.00 96.75 85 ILE A N 1
ATOM 675 C CA . ILE A 1 85 ? 3.054 -6.177 -4.894 1.00 96.75 85 ILE A CA 1
ATOM 676 C C . ILE A 1 85 ? 4.345 -6.918 -5.222 1.00 96.75 85 ILE A C 1
ATOM 678 O O . ILE A 1 85 ? 4.494 -8.084 -4.872 1.00 96.75 85 ILE A O 1
ATOM 682 N N . ASN A 1 86 ? 5.285 -6.246 -5.881 1.00 94.69 86 ASN A N 1
ATOM 683 C CA . ASN A 1 86 ? 6.605 -6.802 -6.157 1.00 94.69 86 ASN A CA 1
ATOM 684 C C . ASN A 1 86 ? 7.267 -7.296 -4.853 1.00 94.69 86 ASN A C 1
ATOM 686 O O . ASN A 1 86 ? 7.435 -6.528 -3.906 1.00 94.69 86 ASN A O 1
ATOM 690 N N . ASP A 1 87 ? 7.660 -8.570 -4.807 1.00 92.94 87 ASP A N 1
ATOM 691 C CA . ASP A 1 87 ? 8.182 -9.249 -3.613 1.00 92.94 87 ASP A CA 1
ATOM 692 C C . ASP A 1 87 ? 9.529 -8.685 -3.128 1.00 92.94 87 ASP A C 1
ATOM 694 O O . ASP A 1 87 ? 9.867 -8.792 -1.947 1.00 92.94 87 ASP A O 1
ATOM 698 N N . ALA A 1 88 ? 10.278 -8.034 -4.021 1.00 92.81 88 ALA A N 1
ATOM 699 C CA . ALA A 1 88 ? 11.512 -7.325 -3.698 1.00 92.81 88 ALA A CA 1
ATOM 700 C C . ALA A 1 88 ? 11.283 -5.957 -3.025 1.00 92.81 88 ALA A C 1
ATOM 702 O O . ALA A 1 88 ? 12.242 -5.347 -2.537 1.00 92.81 88 ALA A O 1
ATOM 703 N N . ARG A 1 89 ? 10.047 -5.443 -3.019 1.00 94.06 89 ARG A N 1
ATOM 704 C CA . ARG A 1 89 ? 9.720 -4.130 -2.458 1.00 94.06 89 ARG A CA 1
ATOM 705 C C . ARG A 1 89 ? 9.630 -4.196 -0.935 1.00 94.06 89 ARG A C 1
ATOM 707 O O . ARG A 1 89 ? 9.046 -5.110 -0.363 1.00 94.06 89 ARG A O 1
ATOM 714 N N . ASP A 1 90 ? 10.159 -3.169 -0.273 1.00 95.94 90 ASP A N 1
ATOM 715 C CA . ASP A 1 90 ? 9.987 -2.995 1.172 1.00 95.94 90 ASP A CA 1
ATOM 716 C C . ASP A 1 90 ? 8.505 -2.709 1.502 1.00 95.94 90 ASP A C 1
ATOM 718 O O . ASP A 1 90 ? 7.982 -1.682 1.043 1.00 95.94 90 ASP A O 1
ATOM 722 N N . PRO A 1 91 ? 7.820 -3.552 2.307 1.00 96.88 91 PRO A N 1
ATOM 723 C CA . PRO A 1 91 ? 6.430 -3.317 2.695 1.00 96.88 91 PRO A CA 1
ATOM 724 C C . PRO A 1 91 ? 6.224 -1.970 3.397 1.00 96.88 91 PRO A C 1
ATOM 726 O O . PRO A 1 91 ? 5.133 -1.404 3.308 1.00 96.88 91 PRO A O 1
ATOM 729 N N . GLN A 1 92 ? 7.253 -1.390 4.026 1.00 97.44 92 GLN A N 1
ATOM 730 C CA . GLN A 1 92 ? 7.140 -0.078 4.663 1.00 97.44 92 GLN A CA 1
ATOM 731 C C . GLN A 1 92 ? 6.780 1.039 3.667 1.00 97.44 92 GLN A C 1
ATOM 733 O O . GLN A 1 92 ? 6.167 2.031 4.056 1.00 97.44 92 GLN A O 1
ATOM 738 N N . GLN A 1 93 ? 7.074 0.871 2.373 1.00 96.88 93 GLN A N 1
ATOM 739 C CA . GLN A 1 93 ? 6.644 1.819 1.340 1.00 96.88 93 GLN A CA 1
ATOM 740 C C 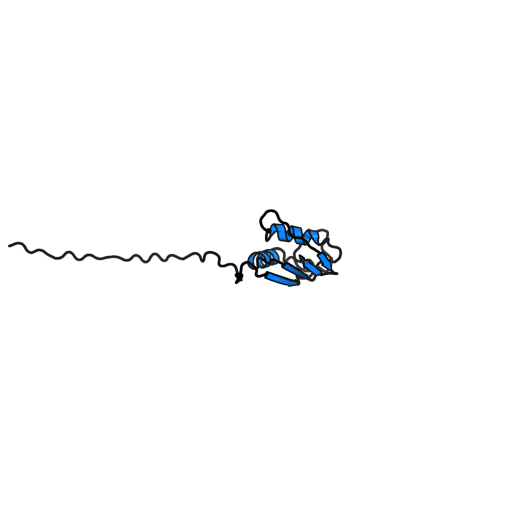. GLN A 1 93 ? 5.116 1.866 1.191 1.00 96.88 93 GLN A C 1
ATOM 742 O O . GLN A 1 93 ? 4.566 2.933 0.917 1.00 96.88 93 GLN A O 1
ATOM 747 N N . ILE A 1 94 ? 4.424 0.740 1.408 1.00 97.75 94 ILE A N 1
ATOM 748 C CA . ILE A 1 94 ? 2.955 0.684 1.440 1.00 97.75 94 ILE A CA 1
ATOM 749 C C . ILE A 1 94 ? 2.429 1.397 2.680 1.00 97.75 94 ILE A C 1
ATOM 751 O O . ILE A 1 94 ? 1.539 2.232 2.558 1.00 97.75 94 ILE A O 1
ATOM 755 N N . ALA A 1 95 ? 3.007 1.134 3.854 1.00 97.88 95 ALA A N 1
ATOM 756 C CA . ALA A 1 95 ? 2.631 1.839 5.078 1.00 97.88 95 ALA A CA 1
ATOM 757 C C . ALA A 1 95 ? 2.790 3.362 4.928 1.00 97.88 95 ALA A C 1
ATOM 759 O O . ALA A 1 95 ? 1.848 4.107 5.171 1.00 97.88 95 ALA A O 1
ATOM 760 N N . THR A 1 96 ? 3.926 3.830 4.401 1.00 97.12 96 THR A N 1
ATOM 761 C CA . THR A 1 96 ? 4.147 5.259 4.126 1.00 97.12 96 THR A CA 1
ATOM 762 C C . THR A 1 96 ? 3.166 5.826 3.100 1.00 97.12 96 THR A C 1
ATOM 764 O O . THR A 1 96 ? 2.760 6.983 3.213 1.00 97.12 96 THR A O 1
ATOM 767 N N . LEU A 1 97 ? 2.770 5.043 2.093 1.00 96.75 97 LEU A N 1
ATOM 768 C CA . LEU A 1 97 ? 1.721 5.446 1.160 1.00 96.75 97 LEU A CA 1
ATOM 769 C C . LEU A 1 97 ? 0.369 5.589 1.878 1.00 96.75 97 LEU A C 1
ATOM 771 O O . LEU A 1 97 ? -0.330 6.575 1.658 1.00 96.75 97 LEU A O 1
ATOM 775 N N . LEU A 1 98 ? 0.010 4.651 2.754 1.00 97.62 98 LEU A N 1
ATOM 776 C CA . LEU A 1 98 ? -1.241 4.691 3.514 1.00 97.62 98 LEU A CA 1
ATOM 777 C C . LEU A 1 98 ? -1.267 5.834 4.537 1.00 97.62 98 LEU A C 1
ATOM 779 O O . LEU A 1 98 ? -2.287 6.512 4.622 1.00 97.62 98 LEU A O 1
ATOM 783 N N . ASP A 1 99 ? -0.149 6.144 5.200 1.00 96.94 99 ASP A N 1
ATOM 784 C CA . ASP A 1 99 ? -0.015 7.322 6.075 1.00 96.94 99 ASP A CA 1
ATOM 785 C C . ASP A 1 99 ? -0.353 8.632 5.341 1.00 96.94 99 ASP A C 1
ATOM 787 O O . ASP A 1 99 ? -0.871 9.572 5.939 1.00 96.94 99 ASP A O 1
ATOM 791 N N . GLN A 1 100 ? -0.083 8.706 4.031 1.00 95.25 100 GLN A N 1
ATOM 792 C CA . GLN A 1 100 ? -0.410 9.872 3.200 1.00 95.25 100 GLN A CA 1
ATOM 793 C C . GLN A 1 100 ? -1.880 9.897 2.757 1.00 95.25 100 GLN A C 1
ATOM 795 O O 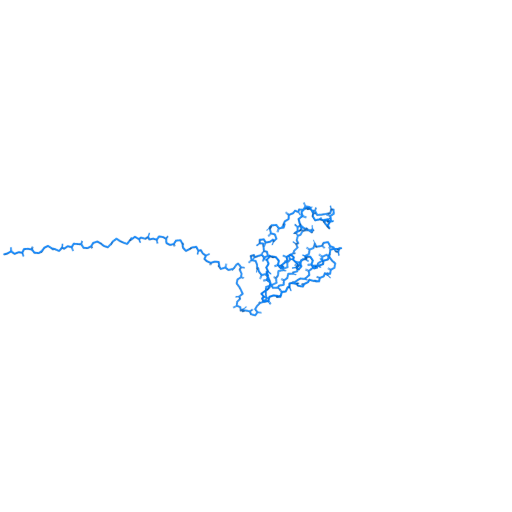. GLN A 1 100 ? -2.435 10.975 2.543 1.00 95.25 100 GLN A O 1
ATOM 800 N N . ILE A 1 101 ? -2.498 8.727 2.569 1.00 95.25 101 ILE A N 1
ATOM 801 C CA . ILE A 1 101 ? -3.851 8.589 2.007 1.00 95.25 101 ILE A CA 1
ATOM 802 C C . ILE A 1 101 ? -4.924 8.628 3.098 1.00 95.25 101 ILE A C 1
ATOM 804 O O . ILE A 1 101 ? -5.963 9.269 2.928 1.00 95.25 101 ILE A O 1
ATOM 808 N N . VAL A 1 102 ? -4.687 7.905 4.191 1.00 94.44 102 VAL A N 1
ATOM 809 C CA . VAL A 1 102 ? -5.604 7.710 5.316 1.00 94.44 102 VAL A CA 1
ATOM 810 C C . VAL A 1 102 ? -4.796 7.669 6.625 1.00 94.44 102 VAL A C 1
ATOM 812 O O . VAL A 1 102 ? -4.485 6.598 7.142 1.00 94.44 102 VAL A O 1
ATOM 815 N N . PRO A 1 103 ? -4.414 8.836 7.174 1.00 91.06 103 PRO A N 1
ATOM 816 C CA . PRO A 1 103 ? -3.653 8.898 8.418 1.00 91.06 103 PRO A CA 1
ATOM 817 C C . PRO A 1 103 ? -4.403 8.233 9.579 1.00 91.06 103 PRO A C 1
ATOM 819 O O . PRO A 1 103 ? -5.595 8.489 9.781 1.00 91.06 103 PRO A O 1
ATOM 822 N N . ILE A 1 104 ? -3.695 7.428 10.371 1.00 85.88 104 ILE A N 1
ATOM 823 C CA . ILE A 1 104 ? -4.206 6.898 11.638 1.00 85.88 104 ILE A CA 1
ATOM 824 C C . ILE A 1 104 ? -4.039 8.021 12.676 1.00 85.88 104 ILE A C 1
ATOM 826 O O . ILE A 1 104 ? -2.995 8.666 12.742 1.00 85.88 104 ILE A O 1
ATOM 830 N N . GLY A 1 105 ? -5.099 8.356 13.415 1.00 81.88 105 GLY A N 1
ATOM 831 C CA . GLY A 1 105 ? -5.098 9.480 14.362 1.00 81.88 105 GLY A CA 1
ATOM 832 C C . GLY A 1 105 ? -4.022 9.380 15.456 1.00 81.88 105 GLY A C 1
ATOM 833 O O . GLY A 1 105 ? -3.338 8.373 15.598 1.00 81.88 105 GLY A O 1
ATOM 834 N N . ASP A 1 106 ? -3.883 10.442 16.252 1.00 83.38 106 ASP A N 1
ATOM 835 C CA . ASP A 1 106 ? -3.034 10.474 17.457 1.00 83.38 106 ASP A CA 1
ATOM 836 C C . ASP A 1 106 ? -1.529 10.213 17.239 1.00 83.38 106 ASP A C 1
ATOM 838 O O . ASP A 1 106 ? -0.799 9.893 18.175 1.00 83.38 106 ASP A O 1
ATOM 842 N N . GLY A 1 107 ? -1.035 10.433 16.016 1.00 84.69 107 GLY A N 1
ATOM 843 C CA . GLY A 1 107 ? 0.385 10.279 15.682 1.00 84.69 107 GLY A CA 1
ATOM 844 C C . GLY A 1 107 ? 0.827 8.827 15.494 1.00 84.69 107 GLY A C 1
ATOM 845 O O . GLY A 1 107 ? 2.027 8.572 15.391 1.00 84.69 107 GLY A O 1
ATOM 846 N N . GLU A 1 108 ? -0.124 7.893 15.440 1.00 92.50 108 GLU A N 1
ATOM 847 C CA . GLU A 1 108 ? 0.119 6.522 15.008 1.00 92.50 108 GLU A CA 1
ATOM 848 C C . GLU A 1 108 ? 0.447 6.476 13.508 1.00 92.50 108 GLU A C 1
ATOM 850 O O . GLU A 1 108 ? 0.080 7.363 12.735 1.00 92.50 108 GLU A O 1
ATOM 855 N N . VAL A 1 109 ? 1.152 5.423 13.097 1.00 95.88 109 VAL A N 1
ATOM 856 C CA . VAL A 1 109 ? 1.552 5.191 11.703 1.00 95.88 109 VAL A CA 1
ATOM 857 C C . VAL A 1 109 ? 1.170 3.786 11.273 1.00 95.88 109 VAL A C 1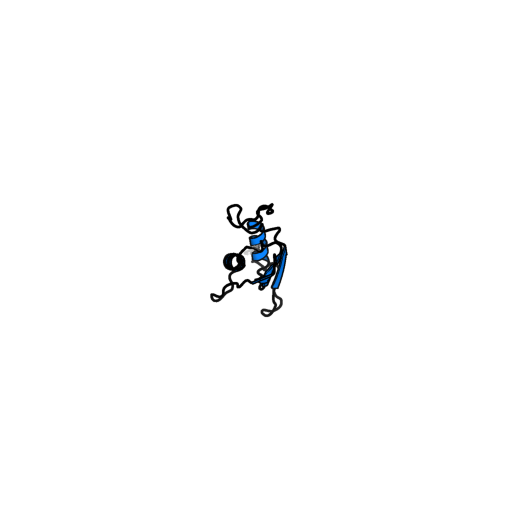
ATOM 859 O O . VAL A 1 109 ? 1.158 2.856 12.091 1.00 95.88 109 VAL A O 1
ATOM 862 N N . TRP A 1 110 ? 0.893 3.621 9.983 1.00 97.69 110 TRP A N 1
ATOM 863 C CA . TRP A 1 110 ? 0.673 2.310 9.392 1.00 97.69 110 TRP A CA 1
ATOM 864 C C . TRP A 1 110 ? 1.915 1.429 9.576 1.00 97.69 110 TRP A C 1
ATOM 866 O O . TRP A 1 110 ? 3.066 1.876 9.537 1.00 97.69 110 TRP A O 1
ATOM 876 N N . LYS A 1 111 ? 1.678 0.136 9.781 1.00 97.62 111 LYS A N 1
ATOM 877 C CA . LYS A 1 111 ? 2.716 -0.898 9.836 1.00 97.62 111 LYS A CA 1
ATOM 878 C C . LYS A 1 111 ? 2.415 -1.871 8.725 1.00 97.62 111 LYS A C 1
ATOM 880 O O . LYS A 1 111 ? 1.254 -2.140 8.493 1.00 97.62 111 LYS A O 1
ATOM 885 N N . ALA A 1 112 ? 3.429 -2.410 8.068 1.00 98.00 112 ALA A N 1
ATOM 886 C CA . ALA A 1 112 ? 3.208 -3.344 6.977 1.00 98.00 112 ALA A CA 1
ATOM 887 C C . ALA A 1 112 ? 4.094 -4.579 7.113 1.00 98.00 112 ALA A C 1
ATOM 889 O O . ALA A 1 112 ? 5.222 -4.518 7.608 1.00 98.00 112 ALA A O 1
ATOM 890 N N . HIS A 1 113 ? 3.574 -5.706 6.652 1.00 97.75 113 HIS A N 1
ATOM 891 C CA . HIS A 1 113 ? 4.280 -6.972 6.555 1.00 97.75 113 HIS A CA 1
ATOM 892 C C . HIS A 1 113 ? 3.996 -7.604 5.198 1.00 97.75 113 HIS A C 1
ATOM 894 O O . HIS A 1 113 ? 2.871 -7.533 4.709 1.00 97.75 113 HIS A O 1
ATOM 900 N N . ASN A 1 114 ? 4.998 -8.239 4.596 1.00 95.69 114 ASN A N 1
ATOM 901 C CA . ASN A 1 114 ? 4.843 -8.938 3.329 1.00 95.69 114 ASN A CA 1
ATOM 902 C C . ASN A 1 114 ? 4.873 -10.462 3.496 1.00 95.69 114 ASN A C 1
ATOM 904 O O . ASN A 1 114 ? 5.598 -11.010 4.325 1.00 95.69 114 ASN A O 1
ATOM 908 N N . GLY A 1 115 ? 4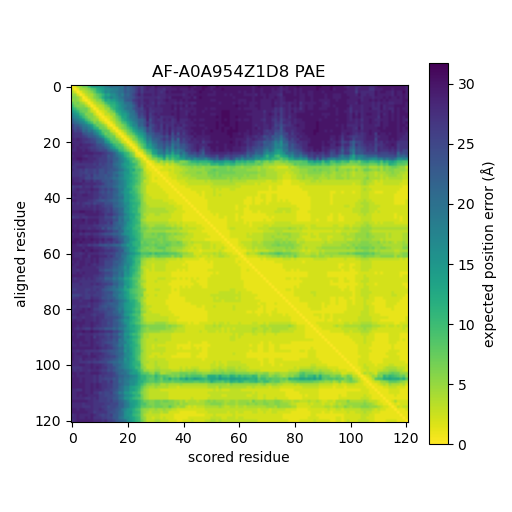.117 -11.145 2.642 1.00 93.25 115 GLY A N 1
ATOM 909 C CA . GLY A 1 115 ? 4.188 -12.584 2.423 1.00 93.25 115 GLY A CA 1
ATOM 910 C C . GLY A 1 115 ? 4.119 -12.875 0.927 1.00 93.25 115 GLY A C 1
ATOM 911 O O . GLY A 1 115 ? 3.037 -12.836 0.345 1.00 93.25 115 GLY A O 1
ATOM 912 N N . SER A 1 116 ? 5.261 -13.184 0.302 1.00 93.25 116 SER A N 1
ATOM 913 C CA . SER A 1 116 ? 5.384 -13.246 -1.165 1.00 93.25 116 SER A CA 1
ATOM 914 C C . SER A 1 116 ? 4.996 -11.897 -1.797 1.00 93.25 116 SER A C 1
ATOM 916 O O . SER A 1 116 ? 5.453 -10.852 -1.341 1.00 93.25 116 SER A O 1
ATOM 918 N N . ASP A 1 117 ? 4.116 -11.912 -2.789 1.00 95.12 117 ASP A N 1
ATOM 919 C CA . ASP A 1 117 ? 3.559 -10.779 -3.522 1.00 95.12 117 ASP A CA 1
ATOM 920 C C . ASP A 1 117 ? 2.338 -10.148 -2.829 1.00 95.12 117 ASP A C 1
ATOM 922 O O . ASP A 1 117 ? 1.533 -9.454 -3.454 1.00 95.12 117 ASP A O 1
ATOM 926 N N . ASN A 1 118 ? 2.180 -10.410 -1.529 1.00 98.00 118 ASN A N 1
ATOM 927 C CA . ASN A 1 118 ? 1.074 -9.921 -0.716 1.00 98.00 118 ASN A CA 1
ATOM 928 C C . ASN A 1 118 ? 1.609 -9.020 0.393 1.00 98.00 118 ASN A C 1
ATOM 930 O O . ASN A 1 118 ? 2.619 -9.345 1.021 1.00 98.00 118 ASN A O 1
ATOM 934 N N . VAL A 1 119 ? 0.905 -7.930 0.687 1.00 98.06 119 VAL A N 1
ATOM 935 C CA . VAL A 1 119 ? 1.220 -7.025 1.799 1.00 98.06 119 VAL A CA 1
ATOM 936 C C . VAL A 1 119 ? -0.009 -6.849 2.674 1.00 98.06 119 VAL A C 1
ATOM 938 O O . VAL A 1 119 ? -1.085 -6.541 2.175 1.00 98.06 119 VAL A O 1
ATOM 941 N N . ILE A 1 120 ? 0.160 -7.026 3.980 1.00 98.19 120 ILE A N 1
ATOM 942 C CA . ILE A 1 120 ? -0.842 -6.699 4.996 1.00 98.19 120 ILE A CA 1
ATOM 943 C C . ILE A 1 120 ? -0.356 -5.442 5.705 1.00 98.19 120 ILE A C 1
ATOM 945 O O . ILE A 1 120 ? 0.780 -5.428 6.189 1.00 98.19 120 ILE A O 1
ATOM 949 N N . ALA A 1 121 ? -1.197 -4.415 5.758 1.00 96.00 121 ALA A N 1
ATOM 950 C CA . ALA A 1 121 ? -0.944 -3.170 6.467 1.00 96.00 121 ALA A CA 1
ATOM 951 C C . ALA A 1 121 ? -2.113 -2.803 7.383 1.00 96.00 121 ALA A C 1
ATOM 953 O O . ALA A 1 121 ? -3.267 -3.101 7.001 1.00 96.00 121 ALA A O 1
#

Nearest PDB structures (foldseek):
  1dct-assembly2_B  TM=5.135E-01  e=7.051E-01  Haemophilus influenzae biotype aegyptius
  2z6q-assembly1_A  TM=4.971E-01  e=1.130E+00  Haemophilus parahaemolyticus
  2uyc-assembly1_A  TM=4.791E-01  e=1.293E+00  Haemophilus haemolyticus
  2uz4-assembly1_A  TM=4.483E-01  e=1.209E+00  Haemophilus parahaemolyticus
  1yfl-assembly1_B  TM=4.063E-01  e=1.938E+00  Tequatrovirus T4

Mean predicted aligned error: 10.87 Å

Solvent-accessible surface area (backbone atoms only — not comparable to full-atom values): 7619 Å² total; per-residue (Å²): 141,82,87,82,80,86,82,83,84,82,82,82,81,78,81,73,81,75,76,71,72,79,74,80,74,62,59,77,71,72,93,45,93,85,59,80,43,76,41,78,46,74,57,53,46,51,8,61,45,63,89,85,45,88,84,65,57,95,81,45,88,56,75,41,34,69,59,49,47,54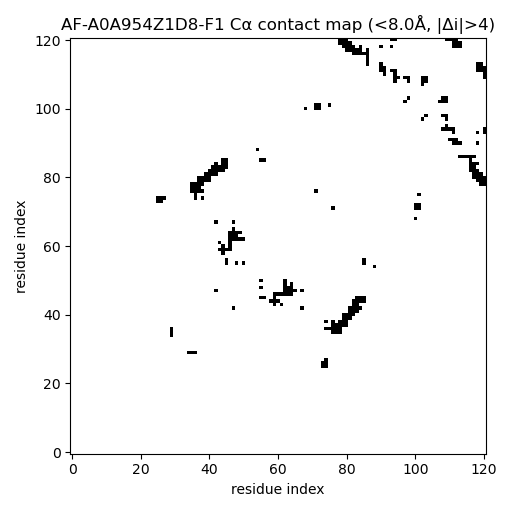,50,50,49,46,54,58,54,76,33,40,39,35,33,41,40,62,64,89,55,66,38,57,59,55,15,56,51,40,43,74,58,58,63,51,72,96,83,50,72,59,55,44,45,67,60,70,38,27,38,44,58

Sequence (121 aa):
MIRKMPVLSFVVFALAAQADAQSGVPFIEKQAPSDVRLLDFNVNWDSIFPDDDPQNHSFRDYNKRAEFIRIVTAMAPDIVCLQEINDARDPQQIATLLDQIVPIGDGEVWKAHNGSDNVIA

pLDDT: mean 84.61, std 18.87, range [41.81, 98.56]

Secondary structure (DSSP, 8-state):
--PPPPP-------------------SS--SSTT---EEEEE-STTTTS-TT-TT--TT-----HHHHHHHHHHH--SEEEEES--TTS-THHHHHHHHHHSPPSTT-----EEETTEEE-